Protein AF-A0A135L8Q3-F1 (afdb_monomer)

Organism: Penicillium patulum (NCBI:txid5078)

Structure (mmCIF, N/CA/C/O backbone):
data_AF-A0A135L8Q3-F1
#
_entry.id   AF-A0A135L8Q3-F1
#
loop_
_atom_site.group_PDB
_atom_site.id
_atom_site.type_symbol
_atom_site.label_atom_id
_atom_site.label_alt_id
_atom_site.label_comp_id
_atom_site.label_asym_id
_atom_site.label_entity_id
_atom_site.label_seq_id
_atom_site.pdbx_PDB_ins_code
_atom_site.Cartn_x
_atom_site.Cartn_y
_atom_site.Cartn_z
_atom_site.occupancy
_atom_site.B_iso_or_equiv
_atom_site.auth_seq_id
_atom_site.auth_comp_id
_atom_site.auth_asym_id
_atom_site.auth_atom_id
_atom_site.pdbx_PDB_model_num
ATOM 1 N N . MET A 1 1 ? -31.463 68.357 48.283 1.00 35.47 1 MET A N 1
ATOM 2 C CA . MET A 1 1 ? -32.427 68.515 49.398 1.00 35.47 1 MET A CA 1
ATOM 3 C C . MET A 1 1 ? -33.639 67.634 49.097 1.00 35.47 1 MET A C 1
ATOM 5 O O . MET A 1 1 ? -34.256 67.899 48.080 1.00 35.47 1 MET A O 1
ATOM 9 N N . LYS A 1 2 ? -33.950 66.634 49.950 1.00 37.59 2 LYS A N 1
ATOM 10 C CA . LYS A 1 2 ? -35.041 65.615 49.836 1.00 37.59 2 LYS A CA 1
ATOM 11 C C . LYS A 1 2 ? -34.928 64.662 48.614 1.00 37.59 2 LYS A C 1
ATOM 13 O O . LYS A 1 2 ? -34.715 65.145 47.516 1.00 37.59 2 LYS A O 1
ATOM 18 N N . MET A 1 3 ? -34.917 63.320 48.679 1.00 26.66 3 MET A N 1
ATOM 19 C CA . MET A 1 3 ? -35.398 62.233 49.578 1.00 26.66 3 MET A CA 1
ATOM 20 C C . MET A 1 3 ? -36.792 61.638 49.275 1.00 26.66 3 MET A C 1
ATOM 22 O O . MET A 1 3 ? -37.764 62.378 49.192 1.00 26.66 3 MET A O 1
ATOM 26 N N . LYS A 1 4 ? -36.834 60.287 49.329 1.00 33.12 4 LYS A N 1
ATOM 27 C CA . LYS A 1 4 ? -37.967 59.318 49.299 1.00 33.12 4 LYS A CA 1
ATOM 28 C C . LYS A 1 4 ? -38.664 59.130 47.933 1.00 33.12 4 LYS A C 1
ATOM 30 O O . LYS A 1 4 ? -39.067 60.121 47.347 1.00 33.12 4 LYS A O 1
ATOM 35 N N . ALA A 1 5 ? -38.809 57.948 47.308 1.00 32.09 5 ALA A N 1
ATOM 36 C CA . ALA A 1 5 ? -38.655 56.503 47.626 1.00 32.09 5 ALA A CA 1
ATOM 37 C C . ALA A 1 5 ? -39.916 55.707 48.064 1.00 32.09 5 ALA A C 1
ATOM 39 O O . ALA A 1 5 ? -40.715 56.195 48.855 1.00 32.09 5 ALA A O 1
ATOM 40 N N . HIS A 1 6 ? -39.936 54.435 47.618 1.00 34.41 6 HIS A N 1
ATOM 41 C CA . HIS A 1 6 ? -40.735 53.248 48.013 1.00 34.41 6 HIS A CA 1
ATOM 42 C C . HIS A 1 6 ? -42.135 52.955 47.430 1.00 34.41 6 HIS A C 1
ATOM 44 O O . HIS A 1 6 ? -43.122 53.576 47.799 1.00 34.41 6 HIS A O 1
ATOM 50 N N . MET A 1 7 ? -42.188 51.841 46.679 1.00 32.41 7 MET A N 1
ATOM 51 C CA . MET A 1 7 ? -43.114 50.685 46.768 1.00 32.41 7 MET A CA 1
ATOM 52 C C . MET A 1 7 ? -42.398 49.532 46.010 1.00 32.41 7 MET A C 1
ATOM 54 O O . MET A 1 7 ? -42.041 49.748 44.860 1.00 32.41 7 MET A O 1
ATOM 58 N N . SER A 1 8 ? -41.940 48.379 46.526 1.00 31.34 8 SER A N 1
ATOM 59 C CA . SER A 1 8 ? -42.378 47.385 47.538 1.00 31.34 8 SER A CA 1
ATOM 60 C C . SER A 1 8 ? -42.835 46.049 46.901 1.00 31.34 8 SER A C 1
ATOM 62 O O . SER A 1 8 ? -44.025 45.837 46.709 1.00 31.34 8 SER A O 1
ATOM 64 N N . VAL A 1 9 ? -41.851 45.194 46.548 1.00 35.88 9 VAL A N 1
ATOM 65 C CA . VAL A 1 9 ? -41.672 43.740 46.874 1.00 35.88 9 VAL A CA 1
ATOM 66 C C . VAL A 1 9 ? -42.948 42.960 47.281 1.00 35.88 9 VAL A C 1
ATOM 68 O O . VAL A 1 9 ? -43.594 43.417 48.224 1.00 35.88 9 VAL A O 1
ATOM 71 N N . PRO A 1 10 ? -43.312 41.790 46.675 1.00 41.34 10 PRO A N 1
ATOM 72 C CA . PRO A 1 10 ? -42.616 40.472 46.843 1.00 41.34 10 PRO A CA 1
ATOM 73 C C . PRO A 1 10 ? -42.707 39.511 45.604 1.00 41.34 10 PRO A C 1
ATOM 75 O O . PRO A 1 10 ? -43.273 39.919 44.598 1.00 41.34 10 PRO A O 1
ATOM 78 N N . THR A 1 11 ? -42.242 38.241 45.502 1.00 36.22 11 THR A N 1
ATOM 79 C CA . THR A 1 11 ? -41.223 37.331 46.132 1.00 36.22 11 THR A CA 1
ATOM 80 C C . THR A 1 11 ? -41.043 36.073 45.236 1.00 36.22 11 THR A C 1
ATOM 82 O O . THR A 1 11 ? -41.994 35.718 44.546 1.00 36.22 11 THR A O 1
ATOM 85 N N . GLY A 1 12 ? -39.925 35.320 45.318 1.00 30.88 12 GLY A N 1
ATOM 86 C CA . GLY A 1 12 ? -39.841 33.933 44.786 1.00 30.88 12 GLY A CA 1
ATOM 87 C C . GLY A 1 12 ? -38.427 33.385 44.482 1.00 30.88 12 GLY A C 1
ATOM 88 O O . GLY A 1 12 ? -37.721 33.924 43.640 1.00 30.88 12 GLY A O 1
ATOM 89 N N . HIS A 1 13 ? -38.024 32.298 45.150 1.00 32.81 13 HIS A N 1
ATOM 90 C CA . HIS A 1 13 ? -36.826 31.456 44.899 1.00 32.81 13 HIS A CA 1
ATOM 91 C C . HIS A 1 13 ? -37.267 30.114 44.253 1.00 32.81 13 HIS A C 1
ATOM 93 O O . HIS A 1 13 ? -38.464 29.832 44.276 1.00 32.81 13 HIS A O 1
ATOM 99 N N . PRO A 1 14 ? -36.364 29.181 43.882 1.00 49.03 14 PRO A N 1
ATOM 100 C CA . PRO A 1 14 ? -35.064 29.310 43.209 1.00 49.03 14 PRO A CA 1
ATOM 101 C C . PRO A 1 14 ? -35.022 28.464 41.904 1.00 49.03 14 PRO A C 1
ATOM 103 O O . PRO A 1 14 ? -35.802 27.530 41.738 1.00 49.03 14 PRO A O 1
ATOM 106 N N . GLY A 1 15 ? -34.085 28.724 40.985 1.00 31.95 15 GLY A N 1
ATOM 107 C CA . GLY A 1 15 ? -33.944 27.947 39.738 1.00 31.95 15 GLY A CA 1
ATOM 108 C C . GLY A 1 15 ? -32.481 27.696 39.387 1.00 31.95 15 GLY A C 1
ATOM 109 O O . GLY A 1 15 ? -31.724 28.647 39.218 1.00 31.95 15 GLY A O 1
ATOM 110 N N . GLY A 1 16 ? -32.076 26.425 39.334 1.00 32.62 16 GLY A N 1
ATOM 111 C CA . GLY A 1 16 ? -30.681 26.029 39.131 1.00 32.62 16 GLY A CA 1
ATOM 112 C C . GLY A 1 16 ? -30.141 26.325 37.730 1.00 32.62 16 GLY A C 1
ATOM 113 O O . GLY A 1 16 ? -30.888 26.485 36.765 1.00 32.62 16 GLY A O 1
ATOM 114 N N . THR A 1 17 ? -28.813 26.346 37.620 1.00 40.78 17 THR A N 1
ATOM 115 C CA . THR A 1 17 ? -28.103 26.358 36.339 1.00 40.78 17 THR A CA 1
ATOM 116 C C . THR A 1 17 ? -28.500 25.145 35.486 1.00 40.78 17 THR A C 1
ATOM 118 O O . THR A 1 17 ? -28.520 24.024 36.002 1.00 40.78 17 THR A O 1
ATOM 121 N N . PRO A 1 18 ? -28.764 25.308 34.176 1.00 37.25 18 PRO A N 1
ATOM 122 C CA . PRO A 1 18 ? -28.910 24.168 33.281 1.00 37.25 18 PRO A CA 1
ATOM 123 C C . PRO A 1 18 ? -27.556 23.466 33.124 1.00 37.25 18 PRO A C 1
ATOM 125 O O . PRO A 1 18 ? -26.695 23.914 32.367 1.00 37.25 18 PRO A O 1
ATOM 128 N N . GLN A 1 19 ? -27.348 22.357 33.835 1.00 39.12 19 GLN A N 1
ATOM 129 C CA . GLN A 1 19 ? -26.333 21.389 33.428 1.00 39.12 19 GLN A CA 1
ATOM 130 C C . GLN A 1 19 ? -26.824 20.691 32.152 1.00 39.12 19 GLN A C 1
ATOM 132 O O . GLN A 1 19 ? -27.913 20.115 32.180 1.00 39.12 19 GLN A O 1
ATOM 137 N N . PRO A 1 20 ? -26.046 20.666 31.054 1.00 40.16 20 PRO A N 1
ATOM 138 C CA . PRO A 1 20 ? -26.360 19.838 29.898 1.00 40.16 20 PRO A CA 1
ATOM 139 C C . PRO A 1 20 ? -26.023 18.371 30.210 1.00 40.16 20 PRO A C 1
ATOM 141 O O . PRO A 1 20 ? -25.045 17.811 29.725 1.00 40.16 20 PRO A O 1
ATOM 144 N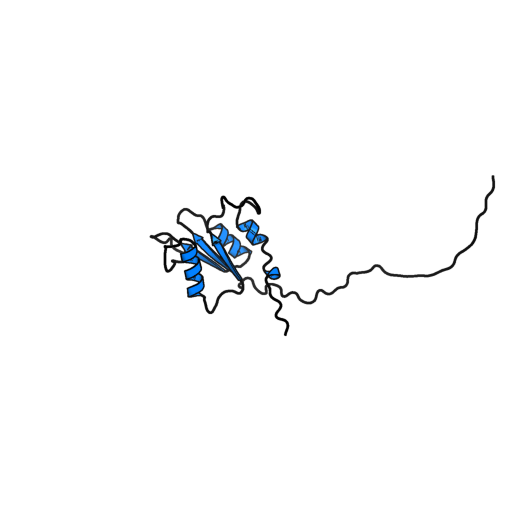 N . ASN A 1 21 ? -26.856 17.724 31.024 1.00 47.56 21 ASN A N 1
ATOM 145 C CA . ASN A 1 21 ? -26.771 16.301 31.353 1.00 47.56 21 ASN A CA 1
ATOM 146 C C . ASN A 1 21 ? -27.371 15.410 30.246 1.00 47.56 21 ASN A C 1
ATOM 148 O O . ASN A 1 21 ? -28.090 14.449 30.517 1.00 47.56 21 ASN A O 1
ATOM 152 N N . THR A 1 22 ? -27.044 15.698 28.983 1.00 40.94 22 THR A N 1
ATOM 153 C CA . THR A 1 22 ? -27.366 14.786 27.880 1.00 40.94 22 THR A CA 1
ATOM 154 C C . THR A 1 22 ? -26.324 13.677 27.856 1.00 40.94 22 THR A C 1
ATOM 156 O O . THR A 1 22 ? -25.214 13.865 27.362 1.00 40.94 22 THR A O 1
ATOM 159 N N . LYS A 1 23 ? -26.679 12.499 28.384 1.00 43.56 23 LYS A N 1
ATOM 160 C CA . LYS A 1 23 ? -25.941 11.269 28.078 1.00 43.56 23 LYS A CA 1
ATOM 161 C C . LYS A 1 23 ? -26.028 11.035 26.570 1.00 43.56 23 LYS A C 1
ATOM 163 O O . LYS A 1 23 ? -27.053 10.559 26.089 1.00 43.56 23 LYS A O 1
ATOM 168 N N . VAL A 1 24 ? -24.962 11.361 25.841 1.00 42.06 24 VAL A N 1
ATOM 169 C CA . VAL A 1 24 ? -24.815 10.965 24.438 1.00 42.06 24 VAL A CA 1
ATOM 170 C C . VAL A 1 24 ? -24.779 9.439 24.409 1.00 42.06 24 VAL A C 1
ATOM 172 O O . VAL A 1 24 ? -23.856 8.810 24.924 1.00 42.06 24 VAL A O 1
ATOM 175 N N . SER A 1 25 ? -25.846 8.838 23.893 1.00 42.44 25 SER A N 1
ATOM 176 C CA . SER A 1 25 ? -26.026 7.393 23.865 1.00 42.44 25 SER A CA 1
ATOM 177 C C . SER A 1 25 ? -25.126 6.770 22.802 1.00 42.44 25 SER A C 1
ATOM 179 O O . SER A 1 25 ? -25.442 6.861 21.620 1.00 42.44 25 SER A O 1
ATOM 181 N N . HIS A 1 26 ? -24.041 6.133 23.249 1.00 43.16 26 HIS A N 1
ATOM 182 C CA . HIS A 1 26 ? -23.230 5.157 22.512 1.00 43.16 26 HIS A CA 1
ATOM 183 C C . HIS A 1 26 ? -23.112 5.394 20.998 1.00 43.16 26 HIS A C 1
ATOM 185 O O . HIS A 1 26 ? -23.658 4.640 20.191 1.00 43.16 26 HIS A O 1
ATOM 191 N N . ILE A 1 27 ? -22.305 6.390 20.629 1.00 43.69 27 ILE A N 1
ATOM 192 C CA . ILE A 1 27 ? -21.549 6.303 19.376 1.00 43.69 27 ILE A CA 1
ATOM 193 C C . ILE A 1 27 ? -20.671 5.043 19.504 1.00 43.69 27 ILE A C 1
ATOM 195 O O . ILE A 1 27 ? -20.031 4.880 20.548 1.00 43.69 27 ILE A O 1
ATOM 199 N N . PRO A 1 28 ? -20.659 4.119 18.529 1.00 43.09 28 PRO A N 1
ATOM 200 C CA . PRO A 1 28 ? -19.668 3.058 18.512 1.00 43.09 28 PRO A CA 1
ATOM 201 C C . PRO A 1 28 ? -18.303 3.698 18.249 1.00 43.09 28 PRO A C 1
ATOM 203 O O . PRO A 1 28 ? -18.049 4.159 17.140 1.00 43.09 28 PRO A O 1
ATOM 206 N N . GLU A 1 29 ? -17.444 3.736 19.268 1.00 47.28 29 GLU A N 1
ATOM 207 C CA . GLU A 1 29 ? -16.002 3.925 19.075 1.00 47.28 29 GLU A CA 1
ATOM 208 C C . GLU A 1 29 ? -15.515 2.911 18.023 1.00 47.28 29 GLU A C 1
ATOM 210 O O . GLU A 1 29 ? -16.026 1.783 17.986 1.00 47.28 29 GLU A O 1
ATOM 215 N N . HIS A 1 30 ? -14.528 3.270 17.193 1.00 52.31 30 HIS A N 1
ATOM 216 C CA . HIS A 1 30 ? -13.803 2.266 16.398 1.00 52.31 30 HIS A CA 1
ATOM 217 C C . HIS A 1 30 ? -13.179 1.275 17.366 1.00 52.31 30 HIS A C 1
ATOM 219 O O . HIS A 1 30 ? -12.283 1.632 18.131 1.00 52.31 30 HIS A O 1
ATOM 225 N N . ARG A 1 31 ? -13.744 0.067 17.421 1.00 51.69 31 ARG A N 1
ATOM 226 C CA . ARG A 1 31 ? -13.604 -0.771 18.615 1.00 51.69 31 ARG A CA 1
ATOM 227 C C . ARG A 1 31 ? -12.207 -1.331 18.775 1.00 51.69 31 ARG A C 1
ATOM 229 O O . ARG A 1 31 ? -11.780 -1.508 19.908 1.00 51.69 31 ARG A O 1
ATOM 236 N N . GLU A 1 32 ? -11.506 -1.561 17.673 1.00 55.16 32 GLU A N 1
ATOM 237 C CA . GLU A 1 32 ? -10.086 -1.870 17.673 1.00 55.16 32 GLU A CA 1
ATOM 238 C C . GLU A 1 32 ? -9.425 -1.253 16.433 1.00 55.16 32 GLU A C 1
ATOM 240 O O . GLU A 1 32 ? -9.802 -1.549 15.307 1.00 55.16 32 GLU A O 1
ATOM 245 N N . SER A 1 33 ? -8.371 -0.467 16.651 1.00 55.09 33 SER A N 1
ATOM 246 C CA . SER A 1 33 ? -7.056 -0.589 15.990 1.00 55.09 33 SER A CA 1
ATOM 247 C C . SER A 1 33 ? -6.999 -1.316 14.619 1.00 55.09 33 SER A C 1
ATOM 249 O O . SER A 1 33 ? -6.674 -0.707 13.602 1.00 55.09 33 SER A O 1
ATOM 251 N N . LYS A 1 34 ? -7.357 -2.605 14.589 1.00 65.31 34 LYS A N 1
ATOM 252 C CA . LYS A 1 34 ? -7.247 -3.535 13.455 1.00 65.31 34 LYS A CA 1
ATOM 253 C C . LYS A 1 34 ? -8.302 -3.353 12.357 1.00 65.31 34 LYS A C 1
ATOM 255 O O . LYS A 1 34 ? -8.244 -4.067 11.364 1.00 65.31 34 LYS A O 1
ATOM 260 N N . ASP A 1 35 ? -9.259 -2.443 12.517 1.00 84.94 35 ASP A N 1
ATOM 261 C CA . ASP A 1 35 ? -10.362 -2.241 11.563 1.00 84.94 35 ASP A CA 1
ATOM 262 C C . ASP A 1 35 ? -9.955 -1.453 10.292 1.00 84.94 35 ASP A C 1
ATOM 264 O O . ASP A 1 35 ? -10.767 -1.288 9.377 1.00 84.94 35 ASP A O 1
ATOM 268 N N . VAL A 1 36 ? -8.712 -0.954 10.218 1.00 89.75 36 VAL A N 1
ATOM 269 C CA . VAL A 1 36 ? -8.221 -0.086 9.132 1.00 89.75 36 VAL A CA 1
ATOM 270 C C . VAL A 1 36 ? -7.059 -0.736 8.378 1.00 89.75 36 VAL A C 1
ATOM 272 O O . VAL A 1 36 ? -5.987 -0.939 8.945 1.00 89.75 36 VAL A O 1
ATOM 275 N N . ALA A 1 37 ? -7.233 -0.966 7.077 1.00 94.06 37 ALA A N 1
ATOM 276 C CA . ALA A 1 37 ? -6.137 -1.216 6.145 1.00 94.06 37 ALA A CA 1
ATOM 277 C C . ALA A 1 37 ? -5.688 0.091 5.474 1.00 94.06 37 ALA A C 1
ATOM 279 O O . ALA A 1 37 ? -6.521 0.874 5.005 1.00 94.06 37 ALA A O 1
ATOM 280 N N . LEU A 1 38 ? -4.373 0.299 5.388 1.00 94.19 38 LEU A N 1
ATOM 281 C CA . LEU A 1 38 ? -3.753 1.394 4.642 1.00 94.19 38 LEU A CA 1
ATOM 282 C C . LEU A 1 38 ? -2.953 0.804 3.476 1.00 94.19 38 LEU A C 1
ATOM 284 O O . LEU A 1 38 ? -1.906 0.189 3.672 1.00 94.19 38 LEU A O 1
ATOM 288 N N . ILE A 1 39 ? -3.486 0.948 2.268 1.00 96.44 39 ILE A N 1
ATOM 289 C CA . ILE A 1 39 ? -2.974 0.344 1.043 1.00 96.44 39 ILE A CA 1
ATOM 290 C C . ILE A 1 39 ? -2.160 1.394 0.299 1.00 96.44 39 ILE A C 1
ATOM 292 O O . ILE A 1 39 ? -2.686 2.458 -0.032 1.00 96.44 39 ILE A O 1
ATOM 296 N N . ALA A 1 40 ? -0.901 1.075 0.008 1.00 94.75 40 ALA A N 1
ATOM 297 C CA . ALA A 1 40 ? -0.002 1.954 -0.720 1.00 94.75 40 ALA A CA 1
ATOM 298 C C . ALA A 1 40 ? 0.671 1.254 -1.897 1.00 94.75 40 ALA A C 1
ATOM 300 O O . ALA A 1 40 ? 1.011 0.074 -1.820 1.00 94.75 40 ALA A O 1
ATOM 301 N N . ALA A 1 41 ? 0.906 2.003 -2.969 1.00 93.25 41 ALA A N 1
ATOM 302 C CA . ALA A 1 41 ? 1.829 1.615 -4.028 1.00 93.25 41 ALA A CA 1
ATOM 303 C C . ALA A 1 41 ? 3.074 2.499 -3.948 1.00 93.25 41 ALA A C 1
ATOM 305 O O . ALA A 1 41 ? 2.933 3.709 -3.768 1.00 93.25 41 ALA A O 1
ATOM 306 N N . LYS A 1 42 ? 4.264 1.910 -4.097 1.00 92.50 42 LYS A N 1
ATOM 307 C CA . LYS A 1 42 ? 5.535 2.640 -4.108 1.00 92.50 42 LYS A CA 1
ATOM 308 C C . LYS A 1 42 ? 6.433 2.283 -5.290 1.00 92.50 42 LYS A C 1
ATOM 310 O O . LYS A 1 42 ? 6.319 1.192 -5.849 1.00 92.50 42 LYS A O 1
ATOM 315 N N . THR A 1 43 ? 7.378 3.166 -5.597 1.00 91.06 43 THR A N 1
ATOM 316 C CA . THR A 1 43 ? 8.571 2.861 -6.407 1.00 91.06 43 THR A CA 1
ATOM 317 C C . THR A 1 43 ? 9.845 2.888 -5.560 1.00 91.06 43 THR A C 1
ATOM 319 O O . THR A 1 43 ? 9.872 3.515 -4.503 1.00 91.06 43 THR A O 1
ATOM 322 N N . ILE A 1 44 ? 10.932 2.257 -6.007 1.00 89.00 44 ILE A N 1
ATOM 323 C CA . ILE A 1 44 ? 12.213 2.158 -5.279 1.00 89.00 44 ILE A CA 1
ATOM 324 C C . ILE A 1 44 ? 12.802 3.516 -4.845 1.00 89.00 44 ILE A C 1
ATOM 326 O O . ILE A 1 44 ? 13.583 3.585 -3.899 1.00 89.00 44 ILE A O 1
ATOM 330 N N . ASN A 1 45 ? 12.400 4.612 -5.497 1.00 87.31 45 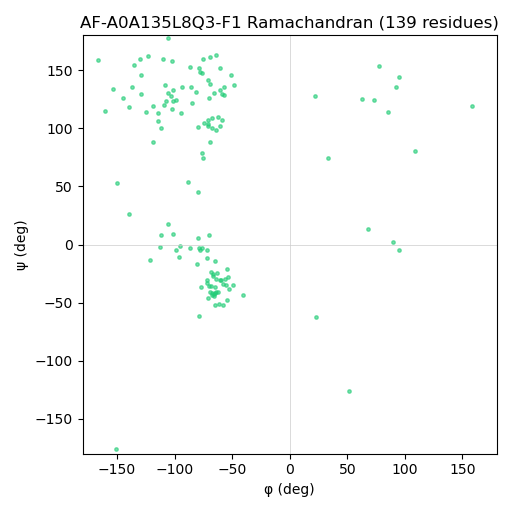ASN A N 1
ATOM 331 C CA . ASN A 1 45 ? 12.839 5.976 -5.180 1.00 87.31 45 ASN A CA 1
ATOM 332 C C . ASN A 1 45 ? 11.992 6.669 -4.091 1.00 87.31 45 ASN A C 1
ATOM 334 O O . ASN A 1 45 ? 12.286 7.808 -3.729 1.00 87.31 45 ASN A O 1
ATOM 338 N N . GLU A 1 46 ? 10.940 6.020 -3.589 1.00 85.69 46 GLU A N 1
ATOM 339 C CA . GLU A 1 46 ? 10.001 6.570 -2.608 1.00 85.69 46 GLU A CA 1
ATOM 340 C C . GLU A 1 46 ? 10.224 5.964 -1.216 1.00 85.69 46 GLU A C 1
ATOM 342 O O . GLU A 1 46 ? 10.273 4.741 -1.040 1.00 85.69 46 GLU A O 1
ATOM 347 N N . ASP A 1 47 ? 10.314 6.839 -0.211 1.00 87.62 47 ASP A N 1
ATOM 348 C CA . ASP A 1 47 ? 10.339 6.451 1.198 1.00 87.62 47 ASP A CA 1
ATOM 349 C C . ASP A 1 47 ? 8.909 6.280 1.730 1.00 87.62 47 ASP A C 1
ATOM 351 O O . ASP A 1 47 ? 8.098 7.207 1.717 1.00 87.62 47 ASP A O 1
ATOM 355 N N . VAL A 1 48 ? 8.623 5.074 2.219 1.00 90.62 48 VAL A N 1
ATOM 356 C CA . VAL A 1 48 ? 7.348 4.665 2.824 1.00 90.62 48 VAL A CA 1
ATOM 357 C C . VAL A 1 48 ? 7.470 4.387 4.326 1.00 90.62 48 VAL A C 1
ATOM 359 O O . VAL A 1 48 ? 6.516 3.910 4.941 1.00 90.62 48 VAL A O 1
ATOM 362 N N . GLY A 1 49 ? 8.617 4.683 4.949 1.00 90.62 49 GLY A N 1
ATOM 363 C CA . GLY A 1 49 ? 8.822 4.506 6.390 1.00 90.62 49 GLY A CA 1
ATOM 364 C C . GLY A 1 49 ? 7.770 5.245 7.224 1.00 90.62 49 GLY A C 1
ATOM 365 O O . GLY A 1 49 ? 7.275 4.709 8.215 1.00 90.62 49 GLY A O 1
ATOM 366 N N . TRP A 1 50 ? 7.326 6.411 6.744 1.00 87.00 50 TRP A N 1
ATOM 367 C CA . TRP A 1 50 ? 6.244 7.195 7.345 1.00 87.00 50 TRP A CA 1
ATOM 368 C C . TRP A 1 50 ? 4.913 6.423 7.447 1.00 87.00 50 TRP A C 1
ATOM 370 O O . TRP A 1 50 ? 4.190 6.591 8.427 1.00 87.00 50 TRP A O 1
ATOM 380 N N . ILE A 1 51 ? 4.605 5.532 6.493 1.00 90.06 51 ILE A N 1
ATOM 381 C CA . ILE A 1 51 ? 3.396 4.686 6.496 1.00 90.06 51 ILE A CA 1
ATOM 382 C C . ILE A 1 51 ? 3.489 3.639 7.610 1.00 90.06 51 ILE A C 1
ATOM 384 O O . ILE A 1 51 ? 2.513 3.376 8.316 1.00 90.06 51 ILE A O 1
ATOM 388 N N . LEU A 1 52 ? 4.678 3.055 7.790 1.00 91.81 52 LEU A N 1
ATOM 389 C CA . LEU A 1 52 ? 4.942 2.055 8.823 1.00 91.81 52 LEU A CA 1
ATOM 390 C C . LEU A 1 52 ? 4.875 2.674 10.224 1.00 91.81 52 LEU A C 1
ATOM 392 O O . LEU A 1 52 ? 4.250 2.096 11.115 1.00 91.81 52 LEU A O 1
ATOM 396 N N . ASP A 1 53 ? 5.460 3.858 10.416 1.00 90.94 53 ASP A N 1
ATOM 397 C CA . ASP A 1 53 ? 5.380 4.586 11.684 1.00 90.94 53 ASP A CA 1
ATOM 398 C C . ASP A 1 53 ? 3.952 5.079 11.973 1.00 90.94 53 ASP A C 1
ATOM 400 O O . ASP A 1 53 ? 3.459 4.883 13.088 1.00 90.94 53 ASP A O 1
ATOM 404 N N . PHE A 1 54 ? 3.233 5.597 10.968 1.00 86.50 54 PHE A N 1
ATOM 405 C CA . PHE A 1 54 ? 1.819 5.963 11.095 1.00 86.50 54 PHE A CA 1
ATOM 406 C C . PHE A 1 54 ? 0.964 4.761 11.519 1.00 86.50 54 PHE A C 1
ATOM 408 O O . PHE A 1 54 ? 0.262 4.830 12.527 1.00 86.50 54 PHE A O 1
ATOM 415 N N . CYS A 1 55 ? 1.060 3.619 10.830 1.00 90.12 55 CYS A N 1
ATOM 416 C CA . CYS A 1 55 ? 0.304 2.427 11.221 1.00 90.12 55 CYS A CA 1
ATO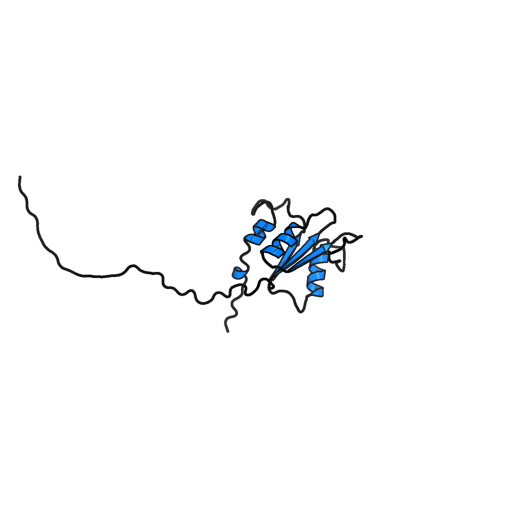M 417 C C . CYS A 1 55 ? 0.768 1.811 12.547 1.00 90.12 55 CYS A C 1
ATOM 419 O O . CYS A 1 55 ? -0.025 1.185 13.245 1.00 90.12 55 CYS A O 1
ATOM 421 N N . LYS A 1 56 ? 2.007 2.039 12.983 1.00 89.75 56 LYS A N 1
ATOM 422 C CA . LYS A 1 56 ? 2.461 1.659 14.326 1.00 89.75 56 LYS A CA 1
ATOM 423 C C . LYS A 1 56 ? 1.852 2.538 15.422 1.00 89.75 56 LYS A C 1
ATOM 425 O O . LYS A 1 56 ? 1.609 2.029 16.521 1.00 89.75 56 LYS A O 1
ATOM 430 N N . GLU A 1 57 ? 1.593 3.816 15.157 1.00 85.88 57 GLU A N 1
ATOM 431 C CA . GLU A 1 57 ? 0.912 4.739 16.074 1.00 85.88 57 GLU A CA 1
ATOM 432 C C . GLU A 1 57 ? -0.610 4.521 16.063 1.00 85.88 57 GLU A C 1
ATOM 434 O O . GLU A 1 57 ? -1.171 4.083 17.071 1.00 85.88 57 GLU A O 1
ATOM 439 N N . PHE A 1 58 ? -1.244 4.718 14.904 1.00 83.56 58 PHE A N 1
ATOM 440 C CA . PHE A 1 58 ? -2.694 4.649 14.669 1.00 83.56 58 PHE A CA 1
ATOM 441 C C . PHE A 1 58 ? -3.245 3.218 14.537 1.00 83.56 58 PHE A C 1
ATOM 443 O O . PHE A 1 58 ? -4.454 3.025 14.444 1.00 83.56 58 PHE A O 1
ATOM 450 N N . LYS A 1 59 ? -2.365 2.210 14.590 1.00 87.62 59 LYS A N 1
ATOM 451 C CA . LYS A 1 59 ? -2.659 0.765 14.636 1.00 87.62 59 LYS A CA 1
ATOM 452 C C . LYS A 1 59 ? -3.274 0.130 13.382 1.00 87.6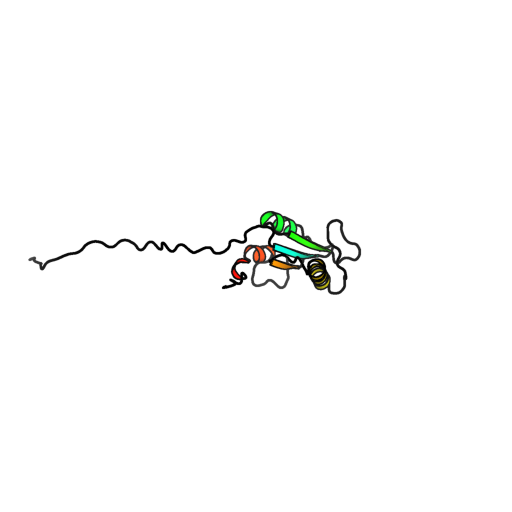2 59 LYS A C 1
ATOM 454 O O . LYS A 1 59 ? -3.684 -1.025 13.457 1.00 87.62 59 LYS A O 1
ATOM 459 N N . CYS A 1 60 ? -3.271 0.824 12.242 1.00 89.38 60 CYS A N 1
ATOM 460 C CA . CYS A 1 60 ? -3.694 0.240 10.968 1.00 89.38 60 CYS A CA 1
ATOM 461 C C . CYS A 1 60 ? -2.791 -0.912 10.488 1.00 89.38 60 CYS A C 1
ATOM 463 O O . CYS A 1 60 ? -1.649 -1.067 10.921 1.00 89.38 60 CYS A O 1
ATOM 465 N N . THR A 1 61 ? -3.306 -1.707 9.550 1.00 94.50 61 THR A N 1
ATOM 466 C CA . THR A 1 61 ? -2.558 -2.743 8.829 1.00 94.50 61 THR A CA 1
ATOM 467 C C . THR A 1 61 ? -2.029 -2.161 7.508 1.00 94.50 61 THR A C 1
ATOM 469 O O . THR A 1 61 ? -2.840 -1.831 6.638 1.00 94.50 61 THR A O 1
ATOM 472 N N . PRO A 1 62 ? -0.705 -2.003 7.317 1.00 95.12 62 PRO A N 1
ATOM 473 C CA . PRO A 1 62 ? -0.151 -1.489 6.069 1.00 95.12 62 PRO A CA 1
ATOM 474 C C . PRO A 1 62 ? -0.044 -2.591 5.002 1.00 95.12 62 PRO A C 1
ATOM 476 O O . PRO A 1 62 ? 0.526 -3.653 5.246 1.00 95.12 62 PRO A O 1
ATOM 479 N N . TYR A 1 63 ? -0.534 -2.303 3.798 1.00 96.88 63 TYR A N 1
ATOM 480 C CA . TYR A 1 63 ? -0.413 -3.141 2.603 1.00 96.88 63 TYR A CA 1
ATOM 481 C C . TYR A 1 63 ? 0.351 -2.365 1.531 1.00 96.88 63 TYR A C 1
ATOM 483 O O . TYR A 1 63 ? -0.239 -1.635 0.736 1.00 96.88 63 TYR A O 1
ATOM 491 N N . ILE A 1 64 ? 1.678 -2.477 1.550 1.00 96.69 64 ILE A N 1
ATOM 492 C CA . ILE A 1 64 ? 2.566 -1.699 0.680 1.00 96.69 64 ILE A CA 1
ATOM 493 C C . ILE A 1 64 ? 3.043 -2.585 -0.470 1.00 96.69 64 ILE A C 1
ATOM 495 O O . ILE A 1 64 ? 3.736 -3.576 -0.242 1.00 96.69 64 ILE A O 1
ATOM 499 N N . TYR A 1 65 ? 2.682 -2.213 -1.695 1.00 96.88 65 TYR A N 1
ATOM 500 C CA . TYR A 1 65 ? 3.079 -2.887 -2.927 1.00 96.88 65 TYR A CA 1
ATOM 501 C C . TYR A 1 65 ? 4.215 -2.126 -3.618 1.00 96.88 65 TYR A C 1
ATOM 503 O O . TYR A 1 65 ? 4.119 -0.912 -3.801 1.00 96.88 65 TYR A O 1
ATOM 511 N N . THR A 1 66 ? 5.266 -2.826 -4.042 1.00 95.50 66 THR A N 1
ATOM 512 C CA . THR A 1 66 ? 6.292 -2.263 -4.936 1.00 95.50 66 THR A CA 1
ATOM 513 C C . THR A 1 66 ? 5.856 -2.410 -6.394 1.00 95.50 66 THR A C 1
ATOM 515 O O . THR A 1 66 ? 5.334 -3.449 -6.802 1.00 95.50 66 THR A O 1
ATOM 518 N N . MET A 1 67 ? 6.037 -1.341 -7.170 1.00 94.00 67 MET A N 1
ATOM 519 C CA . MET A 1 67 ? 5.691 -1.268 -8.592 1.00 94.00 67 MET A CA 1
ATOM 520 C C . MET A 1 67 ? 6.909 -1.435 -9.519 1.00 94.00 67 MET A C 1
ATOM 522 O O . MET A 1 67 ? 6.786 -1.233 -10.729 1.00 94.00 67 MET A O 1
ATOM 526 N N . ASP A 1 68 ? 8.071 -1.798 -8.975 1.00 94.06 68 ASP A N 1
ATOM 527 C CA . ASP A 1 68 ? 9.307 -2.018 -9.729 1.00 94.06 68 ASP A CA 1
ATOM 528 C C . ASP A 1 68 ? 9.408 -3.454 -10.275 1.00 94.06 68 ASP A C 1
ATOM 530 O O . ASP A 1 68 ? 8.869 -4.404 -9.709 1.00 94.06 68 ASP A O 1
ATOM 534 N N . GLU A 1 69 ? 10.139 -3.635 -11.381 1.00 93.56 69 GLU A N 1
ATOM 535 C CA . GLU A 1 69 ? 10.368 -4.965 -11.981 1.00 93.56 69 GLU A CA 1
ATOM 536 C C . GLU A 1 69 ? 11.224 -5.886 -11.097 1.00 93.56 69 GLU A C 1
ATOM 538 O O . GLU A 1 69 ? 11.104 -7.110 -11.168 1.00 93.56 69 GLU A O 1
ATOM 543 N N . VAL A 1 70 ? 12.089 -5.296 -10.267 1.00 94.94 70 VAL A N 1
ATOM 544 C CA . VAL A 1 70 ? 12.888 -5.988 -9.253 1.00 94.94 70 VAL A CA 1
ATOM 545 C C . VAL A 1 70 ? 12.363 -5.537 -7.888 1.00 94.94 70 VAL A C 1
ATOM 547 O O . VAL A 1 70 ? 12.691 -4.426 -7.470 1.00 94.94 70 VAL A O 1
ATOM 550 N N . PRO A 1 71 ? 11.530 -6.345 -7.210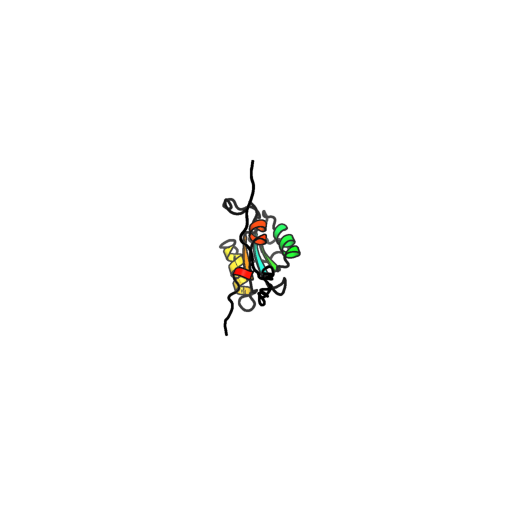 1.00 92.94 71 PRO A N 1
ATOM 551 C CA . PRO A 1 71 ? 10.913 -5.943 -5.954 1.00 92.94 71 PRO A CA 1
ATOM 552 C C . PRO A 1 71 ? 11.942 -5.890 -4.819 1.00 92.94 71 PRO A C 1
ATOM 554 O O . PRO A 1 71 ? 12.821 -6.748 -4.722 1.00 92.94 71 PRO A O 1
ATOM 557 N N . GLU A 1 72 ? 11.812 -4.900 -3.938 1.00 92.00 72 GLU A N 1
ATOM 558 C CA . GLU A 1 72 ? 12.575 -4.842 -2.687 1.00 92.00 72 GLU A CA 1
ATOM 559 C C . GLU A 1 72 ? 12.000 -5.832 -1.655 1.00 92.00 72 GLU A C 1
ATOM 561 O O . GLU A 1 72 ? 10.785 -6.051 -1.586 1.00 92.00 72 GLU A O 1
ATOM 566 N N . ASP A 1 73 ? 12.866 -6.395 -0.808 1.00 92.31 73 ASP A N 1
ATOM 567 C CA . ASP A 1 73 ? 12.452 -7.300 0.267 1.00 92.31 73 ASP A CA 1
ATOM 568 C C . ASP A 1 73 ? 11.491 -6.612 1.255 1.00 92.31 73 ASP A C 1
ATOM 570 O O . ASP A 1 73 ? 11.758 -5.524 1.764 1.00 92.31 73 ASP A O 1
ATOM 574 N N . GLY A 1 74 ? 10.393 -7.295 1.591 1.00 92.19 74 GLY A N 1
ATOM 575 C CA . GLY A 1 74 ? 9.424 -6.841 2.595 1.00 92.19 74 GLY A CA 1
ATOM 576 C C . GLY A 1 74 ? 8.218 -6.068 2.053 1.00 92.19 74 GLY A C 1
ATOM 577 O O . GLY A 1 74 ? 7.303 -5.794 2.830 1.00 92.19 74 GLY A O 1
ATOM 578 N N . PHE A 1 75 ? 8.159 -5.777 0.749 1.00 95.69 75 PHE A N 1
ATOM 579 C CA . PHE A 1 75 ? 6.956 -5.248 0.095 1.00 95.69 75 PHE A CA 1
ATOM 580 C C . PHE A 1 75 ? 6.204 -6.325 -0.697 1.00 95.69 75 PHE A C 1
ATOM 582 O O . PHE A 1 75 ? 6.748 -7.362 -1.078 1.00 95.69 75 PHE A O 1
ATOM 589 N N . LEU A 1 76 ? 4.915 -6.078 -0.924 1.00 97.25 76 LEU A N 1
ATOM 590 C CA . LEU A 1 76 ? 4.037 -6.946 -1.701 1.00 97.25 76 LEU A CA 1
ATOM 591 C C . LEU A 1 76 ? 4.282 -6.742 -3.203 1.00 97.25 76 LEU A C 1
ATOM 593 O O . LEU A 1 76 ? 4.590 -5.638 -3.650 1.00 97.25 76 LEU A O 1
ATOM 597 N N . VAL A 1 77 ? 4.099 -7.796 -3.997 1.00 97.00 77 VAL A N 1
ATOM 598 C CA . VAL A 1 77 ? 4.220 -7.735 -5.462 1.00 97.00 77 VAL A CA 1
ATOM 599 C C . VAL A 1 77 ? 2.818 -7.825 -6.071 1.00 97.00 77 VAL A C 1
ATOM 601 O O . VAL A 1 77 ? 2.105 -8.786 -5.775 1.00 97.00 77 VAL A O 1
ATOM 604 N N . PRO A 1 78 ? 2.381 -6.852 -6.890 1.00 97.19 78 PRO A N 1
ATOM 605 C CA . PRO A 1 78 ? 1.052 -6.866 -7.491 1.00 97.19 78 PRO A CA 1
ATOM 606 C C . PRO A 1 78 ? 0.965 -7.873 -8.648 1.00 97.19 78 PRO A C 1
ATOM 608 O O . PRO A 1 78 ? 1.964 -8.195 -9.291 1.00 97.19 78 PRO A O 1
ATOM 611 N N . TYR A 1 79 ? -0.249 -8.295 -9.015 1.00 97.25 79 TYR A N 1
ATOM 612 C CA . TYR A 1 79 ? -0.467 -9.152 -10.195 1.00 97.25 79 TYR A CA 1
ATOM 613 C C . TYR A 1 79 ? -0.116 -8.473 -11.530 1.00 97.25 79 TYR A C 1
ATOM 615 O O . TYR A 1 79 ? -0.025 -9.132 -12.567 1.00 97.25 79 TYR A O 1
ATOM 623 N N . THR A 1 80 ? 0.048 -7.150 -11.532 1.00 95.31 80 THR A N 1
ATOM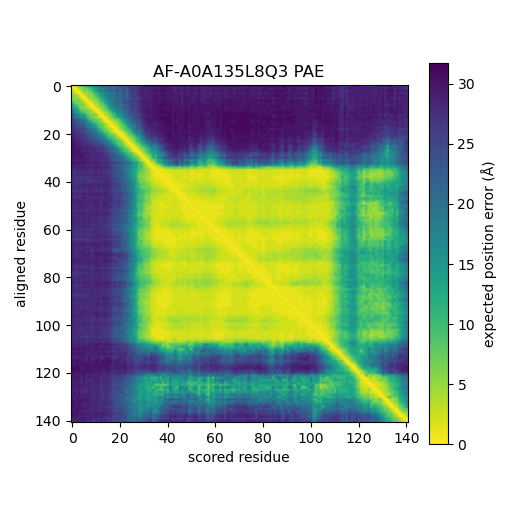 624 C CA . THR A 1 80 ? 0.415 -6.368 -12.711 1.00 95.31 80 THR A CA 1
ATOM 625 C C . THR A 1 80 ? 1.147 -5.091 -12.313 1.00 95.31 80 THR A C 1
ATOM 627 O O . THR A 1 80 ? 0.669 -4.336 -11.471 1.00 95.31 80 THR A O 1
ATOM 630 N N . LEU A 1 81 ? 2.259 -4.803 -12.996 1.00 93.31 81 LEU A N 1
ATOM 631 C CA . LEU A 1 81 ? 2.941 -3.504 -12.920 1.00 93.31 81 LEU A CA 1
ATOM 632 C C . LEU A 1 81 ? 2.269 -2.436 -13.809 1.00 93.31 81 LEU A C 1
ATOM 634 O O . LEU A 1 81 ? 2.467 -1.237 -13.629 1.00 93.31 81 LEU A O 1
ATOM 638 N N . LYS A 1 82 ? 1.425 -2.848 -14.768 1.00 90.06 82 LYS A N 1
ATOM 639 C CA . LYS A 1 82 ? 0.638 -1.917 -15.593 1.00 90.06 82 LYS A CA 1
ATOM 640 C C . LYS A 1 82 ? -0.441 -1.240 -14.754 1.00 90.06 82 LYS A C 1
ATOM 642 O O . LYS A 1 82 ? -1.152 -1.911 -14.011 1.00 90.06 82 LYS A O 1
ATOM 647 N N . GLY A 1 83 ? -0.621 0.061 -14.978 1.00 85.06 83 GLY A N 1
ATOM 648 C CA . GLY A 1 83 ? -1.590 0.885 -14.251 1.00 85.06 83 GLY A CA 1
ATOM 649 C C . GLY A 1 83 ? -1.028 1.533 -12.984 1.00 85.06 83 GLY A C 1
ATOM 650 O O . GLY A 1 83 ? -1.774 2.242 -12.312 1.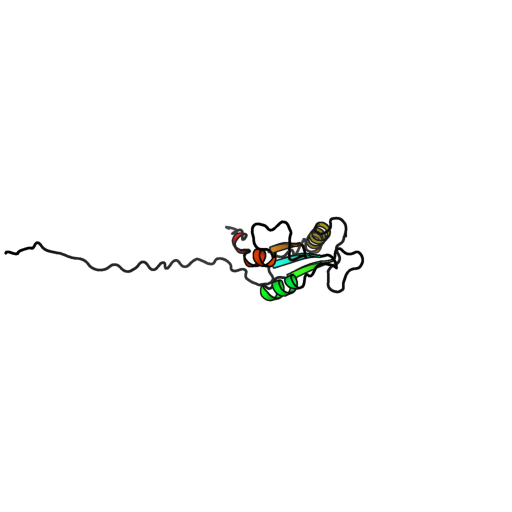00 85.06 83 GLY A O 1
ATOM 651 N N . ASN A 1 84 ? 0.262 1.336 -12.684 1.00 86.75 84 ASN A N 1
ATOM 652 C CA . ASN A 1 84 ? 0.948 1.883 -11.512 1.00 86.75 84 ASN A CA 1
ATOM 653 C C . ASN A 1 84 ? 0.148 1.555 -10.234 1.00 86.75 84 ASN A C 1
ATOM 655 O O . ASN A 1 84 ? -0.237 0.404 -10.033 1.00 86.75 84 ASN A O 1
ATOM 659 N N . GLU A 1 85 ? -0.184 2.565 -9.431 1.00 89.56 85 GLU A N 1
ATOM 660 C CA . GLU A 1 85 ? -1.073 2.490 -8.264 1.00 89.56 85 GLU A CA 1
ATOM 661 C C . GLU A 1 85 ? -2.318 1.610 -8.451 1.00 89.56 85 GLU A C 1
ATOM 663 O O . GLU A 1 85 ? -2.643 0.798 -7.586 1.00 89.56 85 GLU A O 1
ATOM 668 N N . ALA A 1 86 ? -2.999 1.710 -9.598 1.00 92.38 86 ALA A N 1
ATOM 669 C CA . ALA A 1 86 ? -4.208 0.931 -9.846 1.00 92.38 86 ALA A CA 1
ATOM 670 C C . ALA A 1 86 ? -3.931 -0.584 -9.886 1.00 92.38 86 ALA A C 1
ATOM 672 O O . ALA A 1 86 ? -4.800 -1.366 -9.509 1.00 92.38 86 ALA A O 1
ATOM 673 N N . GL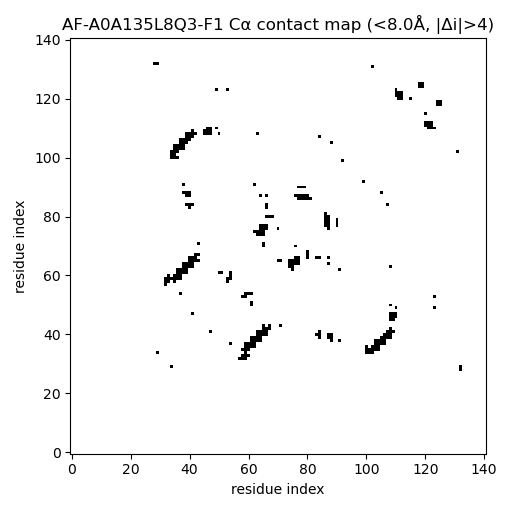Y A 1 87 ? -2.728 -1.007 -10.295 1.00 95.69 87 GLY A N 1
ATOM 674 C CA . GLY A 1 87 ? -2.308 -2.410 -10.269 1.00 95.69 87 GLY A CA 1
ATOM 675 C C . GLY A 1 87 ? -2.188 -2.958 -8.845 1.00 95.69 87 GLY A C 1
ATOM 676 O O . GLY A 1 87 ? -2.686 -4.050 -8.562 1.00 95.69 87 GLY A O 1
ATOM 677 N N . ALA A 1 88 ? -1.614 -2.172 -7.929 1.00 96.06 88 ALA A N 1
ATOM 678 C CA . ALA A 1 88 ? -1.556 -2.490 -6.503 1.00 96.06 88 ALA A CA 1
ATOM 679 C C . ALA A 1 88 ? -2.950 -2.522 -5.861 1.00 96.06 88 ALA A C 1
ATOM 681 O O . ALA A 1 88 ? -3.326 -3.522 -5.251 1.00 96.06 88 ALA A O 1
ATOM 682 N N . TYR A 1 89 ? -3.749 -1.464 -6.045 1.00 96.19 89 TYR A N 1
ATOM 683 C CA . TYR A 1 89 ? -5.071 -1.357 -5.419 1.00 96.19 89 TYR A CA 1
ATOM 684 C C . TYR A 1 89 ? -6.020 -2.470 -5.888 1.00 96.19 89 TYR A C 1
ATOM 686 O O . TYR A 1 89 ? -6.731 -3.059 -5.075 1.00 96.19 89 TYR A O 1
ATOM 694 N N . LEU A 1 90 ? -6.006 -2.807 -7.185 1.00 97.25 90 LEU A N 1
ATOM 695 C CA . LEU A 1 90 ? -6.792 -3.922 -7.719 1.00 97.25 90 LEU A CA 1
ATOM 696 C C . LEU A 1 90 ? -6.284 -5.280 -7.224 1.00 97.25 90 LEU A C 1
ATOM 698 O O . LEU A 1 90 ? -7.110 -6.149 -6.966 1.00 97.25 90 LEU A O 1
ATOM 702 N N . THR A 1 91 ? -4.969 -5.458 -7.047 1.00 97.88 91 THR A N 1
ATOM 703 C CA . THR A 1 91 ? -4.422 -6.686 -6.442 1.00 97.88 91 THR A CA 1
ATOM 704 C C . THR A 1 91 ? -4.947 -6.856 -5.017 1.00 97.88 91 THR A C 1
ATOM 706 O O . THR A 1 91 ? -5.562 -7.876 -4.725 1.00 97.88 91 THR A O 1
ATOM 709 N N . TYR A 1 92 ? -4.837 -5.822 -4.173 1.00 97.88 92 TYR A N 1
ATOM 710 C CA . TYR A 1 92 ? -5.370 -5.851 -2.807 1.00 97.88 92 TYR A CA 1
ATOM 711 C C . TYR A 1 92 ? -6.861 -6.213 -2.755 1.00 97.88 92 TYR A C 1
ATOM 713 O O . TYR A 1 92 ? -7.255 -7.079 -1.974 1.00 97.88 92 TYR A O 1
ATOM 721 N N . ILE A 1 93 ? -7.685 -5.571 -3.596 1.00 97.62 93 ILE A N 1
ATOM 722 C CA . ILE A 1 93 ? -9.137 -5.803 -3.645 1.00 97.62 93 ILE A CA 1
ATOM 723 C C . ILE A 1 93 ? -9.468 -7.230 -4.100 1.00 97.62 93 ILE A C 1
ATOM 725 O O . ILE A 1 93 ? -10.441 -7.799 -3.613 1.00 97.62 93 ILE A O 1
ATOM 729 N N . VAL A 1 94 ? -8.695 -7.803 -5.029 1.00 97.44 94 VAL A N 1
ATOM 730 C CA . VAL A 1 94 ? -8.879 -9.188 -5.494 1.00 97.44 94 VAL A CA 1
ATOM 731 C C . VAL A 1 94 ? -8.477 -10.187 -4.411 1.00 97.44 94 VAL A C 1
ATOM 733 O O . VAL A 1 94 ? -9.236 -11.119 -4.151 1.00 97.44 94 VAL A O 1
ATOM 736 N N . ASP A 1 95 ? -7.330 -9.974 -3.764 1.00 97.31 95 ASP A N 1
ATOM 737 C CA . ASP A 1 95 ? -6.798 -10.866 -2.727 1.00 97.31 95 ASP A CA 1
ATOM 738 C C . ASP A 1 95 ? -7.704 -10.930 -1.497 1.00 97.31 95 ASP A C 1
ATOM 740 O O . ASP A 1 95 ? -7.945 -12.013 -0.969 1.00 97.31 95 ASP A O 1
ATOM 744 N N . HIS A 1 96 ? -8.240 -9.779 -1.082 1.00 96.38 96 HIS A N 1
ATOM 745 C CA . HIS A 1 96 ? -9.008 -9.634 0.156 1.00 96.38 96 HIS A CA 1
ATOM 746 C C . HIS A 1 96 ? -10.519 -9.498 -0.083 1.00 96.38 96 HIS A C 1
ATOM 748 O O . HIS A 1 96 ? -11.243 -9.011 0.781 1.00 96.38 96 HIS A O 1
ATOM 754 N N . PHE A 1 97 ? -11.042 -9.866 -1.262 1.00 94.94 97 PHE A N 1
ATOM 755 C CA . PHE A 1 97 ? -12.430 -9.550 -1.649 1.00 94.94 97 PHE A CA 1
ATOM 756 C C . PHE A 1 97 ? -13.495 -10.052 -0.652 1.00 94.94 97 PHE A C 1
ATOM 758 O O . PHE A 1 97 ? -14.564 -9.453 -0.521 1.00 94.94 97 PHE A O 1
ATOM 765 N N . TYR A 1 98 ? -13.212 -11.154 0.049 1.00 95.88 98 TYR A N 1
ATOM 766 C CA . TYR A 1 98 ? -14.121 -11.781 1.013 1.00 95.88 98 TYR A CA 1
ATOM 767 C C . TYR A 1 98 ? -13.866 -11.370 2.475 1.00 95.88 98 TYR A C 1
ATOM 769 O O . TYR A 1 98 ? -14.698 -11.660 3.335 1.00 95.88 98 TYR A O 1
ATOM 777 N N . ASP A 1 99 ? -12.750 -10.697 2.750 1.00 93.25 99 ASP A N 1
ATOM 778 C CA . ASP A 1 99 ? -12.227 -10.358 4.078 1.00 93.25 99 ASP A CA 1
ATOM 779 C C . ASP A 1 99 ? -11.633 -8.934 4.142 1.00 93.25 99 ASP A C 1
ATOM 781 O O . ASP A 1 99 ? -10.792 -8.633 4.989 1.00 93.25 99 ASP A O 1
ATOM 785 N N . LEU A 1 100 ? -12.118 -8.031 3.277 1.00 92.69 100 LEU A N 1
ATOM 786 C CA . LEU A 1 100 ? -11.809 -6.601 3.316 1.00 92.69 100 LEU A CA 1
ATOM 787 C C . LEU A 1 100 ? -11.989 -6.047 4.734 1.00 92.69 100 LEU A C 1
ATOM 789 O O . LEU A 1 100 ? -13.000 -6.293 5.400 1.00 92.69 100 LEU A O 1
ATOM 793 N N . HIS A 1 101 ? -11.035 -5.217 5.155 1.00 90.62 101 HIS A N 1
ATOM 794 C CA . HIS A 1 101 ? -11.129 -4.497 6.420 1.00 90.62 101 HIS A CA 1
ATOM 795 C C . HIS A 1 101 ? -12.376 -3.588 6.417 1.00 90.62 101 HIS A C 1
ATOM 797 O O . HIS A 1 101 ? -12.781 -3.120 5.346 1.00 90.62 101 HIS A O 1
ATOM 803 N N . PRO A 1 102 ? -12.986 -3.286 7.580 1.00 89.06 102 PRO A N 1
ATOM 804 C CA . PRO A 1 102 ? -14.083 -2.319 7.679 1.00 89.06 102 PRO A CA 1
ATOM 805 C C . PRO A 1 102 ? -13.787 -0.984 6.984 1.00 89.06 102 PRO A C 1
ATOM 807 O O . PRO A 1 102 ? -14.679 -0.403 6.363 1.00 89.06 102 PRO A O 1
ATOM 810 N N . TYR A 1 103 ? -12.527 -0.539 7.025 1.00 88.00 103 TYR A N 1
ATOM 811 C CA . TYR A 1 103 ? -12.042 0.635 6.306 1.00 88.00 103 TYR A CA 1
ATOM 812 C C . TYR A 1 103 ? -10.776 0.294 5.517 1.00 88.00 103 TYR A C 1
ATOM 814 O O . TYR A 1 103 ? -9.823 -0.259 6.058 1.00 88.00 103 TYR A O 1
ATOM 822 N N . ASN A 1 104 ? -10.765 0.647 4.232 1.00 93.25 104 ASN A N 1
ATOM 823 C CA . ASN A 1 104 ? -9.640 0.434 3.323 1.00 93.25 104 ASN A CA 1
ATOM 824 C C . ASN A 1 104 ? -9.291 1.791 2.715 1.00 93.25 104 ASN A C 1
ATOM 826 O O . ASN A 1 104 ? -10.114 2.381 2.012 1.00 93.25 104 ASN A O 1
ATOM 830 N N . ILE A 1 105 ? -8.108 2.305 3.031 1.00 91.38 105 ILE A N 1
ATOM 831 C CA . ILE A 1 105 ? -7.654 3.628 2.605 1.00 91.38 105 ILE A CA 1
ATOM 832 C C . ILE A 1 105 ? -6.557 3.426 1.565 1.00 91.38 105 ILE A C 1
ATOM 834 O O . ILE A 1 105 ? -5.540 2.808 1.862 1.00 91.38 105 ILE A O 1
ATOM 838 N N . PHE A 1 106 ? -6.765 3.942 0.357 1.00 91.88 106 PHE A N 1
ATOM 839 C CA . PHE A 1 106 ? -5.818 3.829 -0.750 1.00 91.88 106 PHE A CA 1
ATOM 840 C C . PHE A 1 106 ? -5.048 5.142 -0.894 1.00 91.88 106 PHE A C 1
ATOM 842 O O . PHE A 1 106 ? -5.659 6.202 -1.042 1.00 91.88 106 PHE A O 1
ATOM 849 N N . ILE A 1 107 ? -3.721 5.066 -0.822 1.00 86.94 107 ILE A N 1
ATOM 850 C CA . ILE A 1 107 ? -2.799 6.200 -0.927 1.00 86.94 107 ILE A CA 1
ATOM 851 C C . ILE A 1 107 ? -1.628 5.858 -1.848 1.00 86.94 107 ILE A C 1
ATOM 853 O O . ILE A 1 107 ? -1.226 4.707 -1.983 1.00 86.94 107 ILE A O 1
ATOM 857 N N . HIS A 1 108 ? -1.027 6.878 -2.437 1.00 79.75 108 HIS A N 1
ATOM 858 C CA . HIS A 1 108 ? 0.273 6.755 -3.080 1.00 79.75 108 HIS A CA 1
ATOM 859 C C . HIS A 1 108 ? 1.392 6.773 -2.015 1.00 79.75 108 HIS A C 1
ATOM 861 O O . HIS A 1 108 ? 1.215 7.340 -0.934 1.00 79.75 108 HIS A O 1
ATOM 867 N N . GLY A 1 109 ? 2.529 6.129 -2.297 1.00 62.44 109 GLY A N 1
ATOM 868 C CA . GLY A 1 109 ? 3.618 5.931 -1.334 1.00 62.44 109 GLY A CA 1
ATOM 869 C C . GLY A 1 109 ? 4.388 7.202 -0.962 1.00 62.44 109 GLY A C 1
ATOM 870 O O . GLY A 1 109 ? 4.782 7.359 0.196 1.00 62.44 109 GLY A O 1
ATOM 871 N N . ALA A 1 110 ? 4.583 8.124 -1.911 1.00 62.25 110 ALA A N 1
ATOM 872 C CA . ALA A 1 110 ? 5.297 9.371 -1.653 1.00 62.25 110 ALA A CA 1
ATOM 873 C C . ALA A 1 110 ? 4.542 10.279 -0.666 1.00 62.25 110 ALA A C 1
ATOM 875 O O . ALA A 1 110 ? 3.371 10.608 -0.844 1.00 62.25 110 ALA A O 1
ATOM 876 N N . GLU A 1 111 ? 5.250 10.762 0.355 1.00 55.44 111 GLU A N 1
ATOM 877 C CA . GLU A 1 111 ? 4.670 11.633 1.382 1.00 55.44 111 GLU A CA 1
ATOM 878 C C . GLU A 1 111 ? 4.244 13.018 0.846 1.00 55.44 111 GLU A C 1
ATOM 880 O O . GLU A 1 111 ? 3.341 13.653 1.397 1.00 55.44 111 GLU A O 1
ATOM 885 N N . HIS A 1 112 ? 4.875 13.482 -0.239 1.00 51.19 112 HIS A N 1
ATOM 886 C CA . HIS A 1 112 ? 4.675 14.808 -0.821 1.00 51.19 112 HIS A CA 1
ATOM 887 C C . HIS A 1 112 ? 4.041 14.739 -2.215 1.00 51.19 112 HIS A C 1
ATOM 889 O O . HIS A 1 112 ? 4.677 14.339 -3.189 1.00 51.19 112 HIS A O 1
ATOM 895 N N . HIS A 1 113 ? 2.807 15.233 -2.328 1.00 50.66 113 HIS A N 1
ATOM 896 C CA . HIS A 1 113 ? 2.091 15.371 -3.596 1.00 50.66 113 HIS A CA 1
ATOM 897 C C . HIS A 1 113 ? 2.084 16.822 -4.085 1.00 50.66 113 HIS A C 1
ATOM 899 O O . HIS A 1 113 ? 1.607 17.719 -3.393 1.00 50.66 113 HIS A O 1
ATOM 905 N N . TRP A 1 114 ? 2.499 17.045 -5.335 1.00 49.94 114 TRP A N 1
ATOM 906 C CA . TRP A 1 114 ? 2.521 18.368 -5.984 1.00 49.94 114 TRP A CA 1
ATOM 907 C C . TRP A 1 114 ? 1.132 18.960 -6.319 1.00 49.94 114 TRP A C 1
ATOM 909 O O . TRP A 1 114 ? 1.048 19.987 -6.983 1.00 49.94 114 TRP A O 1
ATOM 919 N N . HIS A 1 115 ? 0.051 18.323 -5.857 1.00 51.44 115 HIS A N 1
ATOM 920 C CA . HIS A 1 115 ? -1.345 18.755 -6.017 1.00 51.44 115 HIS A CA 1
ATOM 921 C C . HIS A 1 115 ? -2.026 19.167 -4.690 1.00 51.44 115 HIS A C 1
ATOM 923 O O . HIS A 1 115 ? -3.194 19.559 -4.703 1.00 51.44 115 HIS A O 1
ATOM 929 N N . SER A 1 116 ? -1.347 19.065 -3.540 1.00 44.00 116 SER A N 1
ATOM 930 C CA . SER A 1 116 ? -1.966 19.211 -2.208 1.00 44.00 116 SER A CA 1
ATOM 931 C C . SER A 1 116 ? -2.010 20.654 -1.675 1.00 44.00 116 SER A C 1
ATOM 933 O O . SER A 1 116 ? -1.616 20.919 -0.543 1.00 44.00 116 SER A O 1
ATOM 935 N N . ASP A 1 117 ? -2.561 21.592 -2.449 1.00 48.44 117 ASP A N 1
ATOM 936 C CA . ASP A 1 117 ? -2.656 23.017 -2.064 1.00 48.44 117 ASP A CA 1
ATOM 937 C C . ASP A 1 117 ? -3.684 23.322 -0.944 1.00 48.44 117 ASP A C 1
ATOM 939 O O . ASP A 1 117 ? -3.807 24.470 -0.515 1.00 48.44 117 ASP A O 1
ATOM 943 N N . ILE A 1 118 ? -4.461 22.333 -0.471 1.00 44.97 118 ILE A N 1
ATOM 944 C CA . ILE A 1 118 ? -5.644 22.567 0.390 1.00 44.97 118 ILE A CA 1
ATOM 945 C C . ILE A 1 118 ? -5.601 21.877 1.773 1.00 44.97 118 ILE A C 1
ATOM 947 O O . ILE A 1 118 ? -6.385 22.255 2.643 1.00 44.97 118 ILE A O 1
ATOM 951 N N . ALA A 1 119 ? -4.698 20.922 2.044 1.00 42.97 119 ALA A N 1
ATOM 952 C CA . ALA A 1 119 ? -4.729 20.167 3.312 1.00 42.97 119 ALA A CA 1
ATOM 953 C C . ALA A 1 119 ? -3.358 19.682 3.830 1.00 42.97 119 ALA A C 1
ATOM 955 O O . ALA A 1 119 ? -3.194 18.507 4.148 1.00 42.97 119 ALA A O 1
ATOM 956 N N . GLY A 1 120 ? -2.390 20.595 3.960 1.00 43.62 120 GLY A N 1
ATOM 957 C CA . GLY A 1 120 ? -1.053 20.273 4.474 1.00 43.62 120 GLY A CA 1
ATOM 958 C C . GLY A 1 120 ? -0.170 19.573 3.436 1.00 43.62 120 GLY A C 1
ATOM 959 O O . GLY A 1 120 ? -0.646 18.933 2.502 1.00 43.62 120 GLY A O 1
ATOM 960 N N . SER A 1 121 ? 1.147 19.715 3.572 1.00 52.28 121 SER A N 1
ATOM 961 C CA . SER A 1 121 ? 2.112 19.215 2.583 1.00 52.28 121 SER A CA 1
ATOM 962 C C . SER A 1 121 ? 2.391 17.709 2.686 1.00 52.28 121 SER A C 1
ATOM 964 O O . SER A 1 121 ? 3.276 17.218 1.984 1.00 52.28 121 SER A O 1
ATOM 966 N N . ARG A 1 122 ? 1.679 16.978 3.557 1.00 56.59 122 ARG A N 1
ATOM 967 C CA . ARG A 1 122 ? 1.923 15.563 3.874 1.00 56.59 122 ARG A CA 1
ATOM 968 C C . ARG A 1 122 ? 0.622 14.770 3.941 1.00 56.59 122 ARG A C 1
ATOM 970 O O . ARG A 1 122 ? -0.331 15.183 4.603 1.00 56.59 122 ARG A O 1
ATOM 977 N N . THR A 1 123 ? 0.610 13.581 3.345 1.00 59.03 123 THR A N 1
ATOM 978 C CA . THR A 1 123 ? -0.526 12.642 3.424 1.00 59.03 123 THR A CA 1
ATOM 979 C C . THR A 1 123 ? -0.845 12.235 4.875 1.00 59.03 123 THR A C 1
ATOM 981 O O . THR A 1 123 ? -2.014 12.051 5.218 1.00 59.03 123 THR A O 1
ATOM 984 N N . SER A 1 124 ? 0.161 12.194 5.761 1.00 57.41 124 SER A 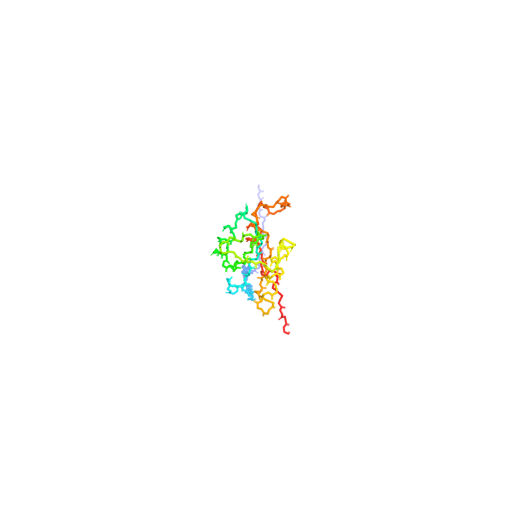N 1
ATOM 985 C CA . SER A 1 124 ? 0.005 11.969 7.210 1.00 57.41 124 SER A CA 1
ATOM 986 C C . SER A 1 124 ? -0.993 12.915 7.881 1.00 57.41 124 SER A C 1
ATOM 988 O O . SER A 1 124 ? -1.745 12.503 8.765 1.00 57.41 124 SER A O 1
ATOM 990 N N . ASP A 1 125 ? -1.018 14.180 7.463 1.00 59.06 125 ASP A N 1
ATOM 991 C CA . ASP A 1 125 ? -1.794 15.232 8.120 1.00 59.06 125 ASP A CA 1
ATOM 992 C C . ASP A 1 125 ? -3.277 15.100 7.752 1.00 59.06 125 ASP A C 1
ATOM 994 O O . ASP A 1 125 ? -4.158 15.270 8.597 1.00 59.06 125 ASP A O 1
ATOM 998 N N . ALA A 1 126 ? -3.560 14.705 6.508 1.00 61.03 126 ALA A N 1
ATOM 999 C CA . ALA A 1 126 ? -4.903 14.358 6.058 1.00 61.03 126 ALA A CA 1
ATOM 1000 C C . ALA A 1 126 ? -5.427 13.092 6.762 1.00 61.03 126 ALA A C 1
ATOM 1002 O O . ALA A 1 126 ? -6.562 13.085 7.243 1.00 61.03 126 ALA A O 1
ATOM 1003 N N . LEU A 1 127 ? -4.595 12.049 6.887 1.00 58.97 127 LEU A N 1
ATOM 1004 C CA . LEU A 1 127 ? -4.954 10.801 7.574 1.00 58.97 127 LEU A CA 1
ATOM 1005 C C . LEU A 1 127 ? -5.201 11.007 9.075 1.00 58.97 127 LEU A C 1
ATOM 1007 O O . LEU A 1 127 ? -6.189 10.505 9.604 1.00 58.97 127 LEU A O 1
ATOM 1011 N N . SER A 1 128 ? -4.372 11.806 9.750 1.00 60.50 128 SER A N 1
ATOM 1012 C CA . SER A 1 128 ? -4.525 12.118 11.183 1.00 60.50 128 SER A CA 1
ATOM 1013 C C . SER A 1 128 ? -5.823 12.872 11.500 1.00 60.50 128 SER A C 1
ATOM 1015 O O . SER A 1 128 ? -6.328 12.809 12.619 1.00 60.50 128 SER A O 1
ATOM 1017 N N . ASN A 1 129 ? -6.385 13.579 10.514 1.00 61.53 129 ASN A N 1
ATOM 1018 C CA . ASN A 1 129 ? -7.665 14.280 10.621 1.00 61.53 129 ASN A CA 1
ATOM 1019 C C . ASN A 1 129 ? -8.861 13.461 10.090 1.00 61.53 129 ASN A C 1
ATOM 1021 O O . ASN A 1 129 ? -10.002 13.935 10.151 1.00 61.53 129 ASN A O 1
ATOM 1025 N N . LEU A 1 130 ? -8.639 12.242 9.582 1.00 64.06 130 LEU A N 1
ATOM 1026 C CA . LEU A 1 130 ? -9.692 11.414 9.004 1.00 64.06 130 LEU A CA 1
ATOM 1027 C C . LEU A 1 130 ? -10.631 10.885 10.095 1.00 64.06 130 LEU A C 1
ATOM 1029 O O . LEU A 1 130 ? -10.365 9.898 10.778 1.00 64.06 130 LEU A O 1
ATOM 1033 N N . ARG A 1 131 ? -11.801 11.515 10.218 1.00 61.84 131 ARG A N 1
ATOM 1034 C CA . ARG A 1 131 ? -12.887 11.036 11.081 1.00 61.84 131 ARG A CA 1
ATOM 1035 C C . ARG A 1 131 ? -13.607 9.860 10.433 1.00 61.84 131 ARG A C 1
ATOM 1037 O O . ARG A 1 131 ? -14.711 10.013 9.915 1.00 61.84 131 ARG A O 1
ATOM 1044 N N . VAL A 1 132 ? -13.002 8.680 10.516 1.00 60.19 132 VAL A N 1
ATOM 1045 C CA . VAL A 1 132 ? -13.577 7.413 10.034 1.00 60.19 132 VAL A CA 1
ATOM 1046 C C . VAL A 1 132 ? -14.984 7.167 10.630 1.00 60.19 132 VAL A C 1
ATOM 1048 O O . VAL A 1 132 ? -15.855 6.599 9.981 1.00 60.19 132 VAL A O 1
ATOM 1051 N N . GLU A 1 133 ? -15.267 7.700 11.829 1.00 52.91 133 GLU A N 1
ATOM 1052 C CA . GLU A 1 133 ? -16.589 7.649 12.489 1.00 52.91 133 GLU A CA 1
ATOM 1053 C C . GLU A 1 133 ? -17.708 8.325 11.680 1.00 52.91 133 GLU A C 1
ATOM 1055 O O . GLU A 1 133 ? -18.858 7.897 11.737 1.00 52.91 133 GLU A O 1
ATOM 1060 N N . ALA A 1 134 ? -17.390 9.356 10.890 1.00 56.84 134 ALA A N 1
ATOM 1061 C CA . ALA A 1 134 ? -18.370 10.068 10.068 1.00 56.84 134 ALA A CA 1
ATOM 1062 C C . ALA A 1 134 ? -18.863 9.241 8.862 1.00 56.84 134 ALA A C 1
ATOM 1064 O O . ALA A 1 134 ? -19.831 9.627 8.210 1.00 56.84 134 ALA A O 1
ATOM 1065 N N . MET A 1 135 ? -18.205 8.113 8.569 1.00 52.56 135 MET A N 1
ATOM 1066 C CA . MET A 1 135 ? -18.558 7.183 7.491 1.00 52.56 135 MET A CA 1
ATOM 1067 C C . MET A 1 135 ? -19.353 5.967 7.997 1.00 52.56 135 MET A C 1
ATOM 1069 O O . MET A 1 135 ? -19.820 5.157 7.195 1.00 52.56 135 MET A O 1
ATOM 1073 N N . ALA A 1 136 ? -19.543 5.832 9.315 1.00 49.91 136 ALA A N 1
ATOM 1074 C CA . ALA A 1 136 ? -20.279 4.724 9.909 1.00 49.91 136 ALA A CA 1
ATOM 1075 C C . ALA A 1 136 ? -21.788 4.843 9.625 1.00 49.91 136 ALA A C 1
ATOM 1077 O O . ALA A 1 136 ? -22.508 5.618 10.257 1.00 49.91 136 ALA A O 1
ATOM 1078 N N . PHE A 1 137 ? -22.296 4.043 8.682 1.00 49.53 137 PHE A N 1
ATOM 1079 C CA . PHE A 1 137 ? -23.731 3.974 8.410 1.00 49.53 137 PHE A CA 1
ATOM 1080 C C . PHE A 1 137 ? -24.462 3.260 9.554 1.00 49.53 137 PHE A C 1
ATOM 1082 O O . PHE A 1 137 ? -24.400 2.034 9.689 1.00 49.53 137 PHE A O 1
ATOM 1089 N N . THR A 1 138 ? -25.201 4.017 10.367 1.00 46.28 138 THR A N 1
ATOM 1090 C CA . THR A 1 138 ? -26.048 3.465 11.428 1.00 46.28 138 THR A CA 1
ATOM 1091 C C . THR A 1 138 ? -27.161 2.617 10.816 1.00 46.28 138 THR A C 1
ATOM 1093 O O . THR A 1 138 ? -28.190 3.130 10.379 1.00 46.28 138 THR A O 1
ATOM 1096 N N . ARG A 1 139 ? -26.975 1.294 10.794 1.00 42.00 139 ARG A N 1
ATOM 1097 C CA . ARG A 1 139 ? -27.999 0.345 10.346 1.00 42.00 139 ARG A CA 1
ATOM 1098 C C . ARG A 1 139 ? -29.142 0.312 11.368 1.00 42.00 139 ARG A C 1
ATOM 1100 O O . ARG A 1 139 ? -29.125 -0.472 12.316 1.00 42.00 139 ARG A O 1
ATOM 1107 N N . THR A 1 140 ? -30.124 1.194 11.193 1.00 47.59 140 THR A N 1
ATOM 1108 C CA . THR A 1 140 ? -31.411 1.118 11.894 1.00 47.59 140 THR A CA 1
ATOM 1109 C C . THR A 1 140 ? -32.061 -0.232 11.595 1.00 47.59 140 THR A C 1
ATOM 1111 O O . THR A 1 140 ? -32.139 -0.629 10.430 1.00 47.59 140 THR A O 1
ATOM 1114 N N . LYS A 1 141 ? -32.463 -0.937 12.656 1.00 47.00 141 LYS A N 1
ATOM 1115 C CA . LYS A 1 141 ? -33.238 -2.183 12.583 1.00 47.00 141 LYS A CA 1
ATOM 1116 C C . LYS A 1 141 ? -34.671 -1.928 12.130 1.00 47.00 141 LYS A C 1
ATOM 1118 O O . LYS A 1 141 ? -35.179 -0.834 12.457 1.00 47.00 141 LYS A O 1
#

InterPro domains:
  IPR021838 Protein of unknown function DUF3431 [PF11913] (38-135)

Foldseek 3Di:
DDDDDDDDDDDDDDDDDDDPPDPPPDLDDPPDLALEEEEEEAEPVADQVVVVVLCVVSSYHYQYEYLDPDDDPPHHHFPDSPPRQVSRVVRVCVVCVPPDRNYYHRDYRHQADPPPPDQDRGPSRVVVPDPPSVVDDDPDD

Radius of gyration: 27.7 Å; Cα contacts (8 Å, |Δi|>4): 161; chains: 1; bounding box: 56×80×65 Å

Nearest PDB structures (foldseek):
  8u9a-assembly1_B  TM=4.420E-01  e=6.040E+00  Klebsiella aerogenes KCTC 2190
  5iaa-assembly1_A  TM=2.978E-01  e=9.540E+00  Homo sapiens

Secondary structure (DSSP, 8-state):
--------------------------------GGGEEEEEEE-TTS--HHHHHHHHHH--EEEEEE-SSSPPTTSB--S-STTTHHHHHHHHHHHTTTT--SEEEEEES-S--TT-SSS-SSHHHHHHT--GGGG------

Solvent-accessible surface area (backbone atoms only — not comparable to full-atom values): 9142 Å² total; per-residue (Å²): 133,87,86,86,88,90,90,82,87,90,87,88,88,88,82,80,82,86,72,87,80,70,78,80,78,76,77,81,67,84,85,51,52,74,42,30,34,41,35,28,26,34,47,94,91,47,69,48,64,66,56,55,54,46,25,67,71,71,35,33,45,75,46,49,19,39,57,46,97,74,69,63,92,93,49,43,77,43,90,36,61,67,71,52,56,57,16,32,55,51,33,53,50,65,78,32,65,92,69,61,50,88,36,74,46,82,44,70,31,55,54,66,60,100,78,47,90,85,57,59,75,34,59,66,57,47,58,76,64,57,63,67,72,81,70,62,77,81,80,78,129

Mean predicted aligned error: 15.27 Å

pLDDT: mean 70.77, std 23.8, range [26.66, 97.88]

Sequence (141 aa):
MKMKAHMSVPTGHPGGTPQPNTKVSHIPEHRESKDVALIAAKTINEDVGWILDFCKEFKCTPYIYTMDEVPEDGFLVPYTLKGNEAGAYLTYIVDHFYDLHPYNIFIHGAEHHWHSDIAGSRTSDALSNLRVEAMAFTRTK